Protein AF-A0A4U8GZ08-F1 (afdb_monomer_lite)

Foldseek 3Di:
DCPVVVVVVVVVVVVVCCVLQVQKDFDPVADPVNFCWDDDPPDIDGPDGHIDGPDDPPPPPPPPD

Sequence (65 aa):
MGQELAKLEIYTAVKTIARLVPDLRLSENLPPENFIWNEGIILRRPAQLPVFTPHKLSLFRTKVK

Structure (mmCIF, N/CA/C/O backbone):
data_AF-A0A4U8GZ08-F1
#
_entry.id   AF-A0A4U8GZ08-F1
#
loop_
_atom_site.group_PDB
_atom_site.id
_atom_site.type_symbol
_atom_site.label_atom_id
_atom_site.label_alt_id
_atom_site.label_comp_id
_atom_site.label_asym_id
_atom_site.label_entity_id
_atom_site.label_seq_id
_atom_site.pdbx_PDB_ins_code
_atom_site.Cartn_x
_atom_site.Cartn_y
_atom_site.Cartn_z
_atom_site.occupancy
_atom_site.B_iso_or_equiv
_atom_site.auth_seq_id
_atom_site.auth_comp_id
_atom_site.auth_asym_id
_atom_site.auth_atom_id
_atom_site.pdbx_PDB_model_num
ATOM 1 N N . MET A 1 1 ? 23.118 5.705 -0.998 1.00 69.06 1 MET A N 1
ATOM 2 C CA . MET A 1 1 ? 22.785 6.978 -0.315 1.00 69.06 1 MET A CA 1
ATOM 3 C C . MET A 1 1 ? 21.277 7.267 -0.285 1.00 69.06 1 MET A C 1
ATOM 5 O O . MET A 1 1 ? 20.799 7.617 0.778 1.00 69.06 1 MET A O 1
ATOM 9 N N . GLY A 1 2 ? 20.493 7.055 -1.355 1.00 90.00 2 GLY A N 1
ATOM 10 C CA . GLY A 1 2 ? 19.035 7.333 -1.339 1.00 90.00 2 GLY A CA 1
ATOM 11 C C . GLY A 1 2 ? 18.132 6.336 -0.586 1.00 90.00 2 GLY A C 1
ATOM 12 O O . GLY A 1 2 ? 16.955 6.608 -0.385 1.00 90.00 2 GLY A O 1
ATOM 13 N N . GLN A 1 3 ? 18.660 5.187 -0.156 1.00 92.50 3 GLN A N 1
ATOM 14 C CA . GLN A 1 3 ? 17.856 4.114 0.440 1.00 92.50 3 GLN A CA 1
ATOM 15 C C . GLN A 1 3 ? 17.249 4.489 1.800 1.00 92.50 3 GLN A C 1
ATOM 17 O O . GLN A 1 3 ? 16.100 4.152 2.063 1.00 92.50 3 GLN A O 1
ATOM 22 N N . GLU A 1 4 ? 17.995 5.187 2.658 1.00 94.94 4 GLU A N 1
ATOM 23 C CA . GLU A 1 4 ? 17.489 5.585 3.980 1.00 94.94 4 GLU A CA 1
ATOM 24 C C . GLU A 1 4 ? 16.378 6.634 3.872 1.00 94.94 4 GLU A C 1
ATOM 26 O O . GLU A 1 4 ? 15.379 6.555 4.585 1.00 94.94 4 GLU A O 1
ATOM 31 N N . LEU A 1 5 ? 16.493 7.557 2.912 1.00 96.31 5 LEU A N 1
ATOM 32 C CA . LEU A 1 5 ? 15.427 8.510 2.621 1.00 96.31 5 LEU A CA 1
ATOM 33 C C . LEU A 1 5 ? 14.185 7.796 2.072 1.00 96.31 5 LEU A C 1
ATOM 35 O O . LEU A 1 5 ? 13.094 8.006 2.590 1.00 96.31 5 LEU A O 1
ATOM 39 N N . ALA A 1 6 ? 14.354 6.874 1.120 1.00 94.19 6 ALA A N 1
ATOM 40 C CA . ALA A 1 6 ? 13.243 6.091 0.577 1.00 94.19 6 ALA A CA 1
ATOM 41 C C . ALA A 1 6 ? 12.513 5.276 1.663 1.00 94.19 6 ALA A C 1
ATOM 43 O O . ALA A 1 6 ? 11.286 5.183 1.658 1.00 94.19 6 ALA A O 1
ATOM 44 N N . LYS A 1 7 ? 13.243 4.717 2.640 1.00 96.25 7 LYS A N 1
ATOM 45 C CA . LYS A 1 7 ? 12.636 4.041 3.801 1.00 96.25 7 LYS A CA 1
ATOM 46 C C . LYS A 1 7 ? 11.767 4.997 4.618 1.00 96.25 7 LYS A C 1
ATOM 48 O O . LYS A 1 7 ? 10.649 4.635 4.986 1.00 96.25 7 LYS A O 1
ATOM 53 N N . LEU A 1 8 ? 12.262 6.206 4.893 1.00 97.19 8 LEU A N 1
ATOM 54 C CA . LEU A 1 8 ? 11.512 7.227 5.628 1.00 97.19 8 LEU A CA 1
ATOM 55 C C . LEU A 1 8 ? 10.277 7.698 4.860 1.00 97.19 8 LEU A C 1
ATOM 57 O O . LEU A 1 8 ? 9.216 7.859 5.464 1.00 97.19 8 LEU A O 1
ATOM 61 N N . GLU A 1 9 ? 10.388 7.878 3.546 1.00 97.06 9 GLU A N 1
ATOM 62 C CA . GLU A 1 9 ? 9.276 8.259 2.673 1.00 97.06 9 GLU A CA 1
ATOM 63 C C . GLU A 1 9 ? 8.175 7.198 2.690 1.00 97.06 9 GLU A C 1
ATOM 65 O O . GLU A 1 9 ? 7.020 7.522 2.967 1.00 97.06 9 GLU A O 1
ATOM 70 N N . ILE A 1 10 ? 8.532 5.925 2.485 1.00 96.12 10 ILE A N 1
ATOM 71 C CA . ILE A 1 10 ? 7.573 4.813 2.506 1.00 96.12 10 ILE A CA 1
ATOM 72 C C . ILE A 1 10 ? 6.912 4.711 3.882 1.00 96.12 10 ILE A C 1
ATOM 74 O O . ILE A 1 10 ? 5.685 4.652 3.97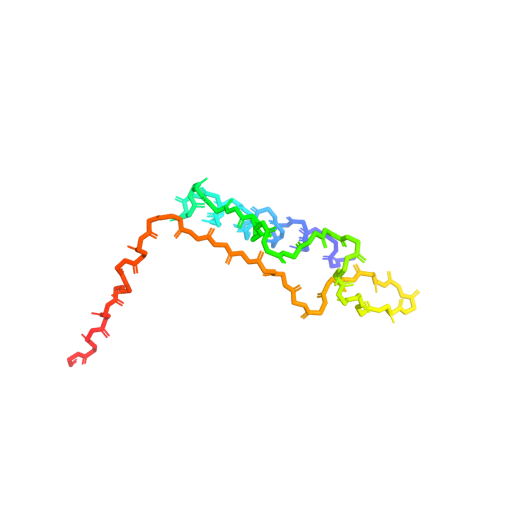0 1.00 96.12 10 ILE A O 1
ATOM 78 N N . TYR A 1 11 ? 7.701 4.738 4.961 1.00 97.31 11 TYR A N 1
ATOM 79 C CA . TYR A 1 11 ? 7.171 4.669 6.322 1.00 97.31 11 TYR A CA 1
ATOM 80 C C . TYR A 1 11 ? 6.187 5.810 6.600 1.00 97.31 11 TYR A C 1
ATOM 82 O O . TYR A 1 11 ? 5.083 5.583 7.098 1.00 97.31 11 TYR A O 1
ATOM 90 N N . THR A 1 12 ? 6.568 7.038 6.248 1.00 97.94 12 THR A N 1
ATOM 91 C CA . THR A 1 12 ? 5.752 8.229 6.495 1.00 97.94 12 THR A CA 1
ATOM 92 C C . THR A 1 12 ? 4.475 8.206 5.663 1.00 97.94 12 THR A C 1
ATOM 94 O O . THR A 1 12 ? 3.397 8.460 6.204 1.00 97.94 12 THR A O 1
ATOM 97 N N . ALA A 1 13 ? 4.564 7.857 4.377 1.00 96.75 13 ALA A N 1
ATOM 98 C CA . ALA A 1 13 ? 3.414 7.780 3.483 1.00 96.75 13 ALA A CA 1
ATOM 99 C C . ALA A 1 13 ? 2.406 6.724 3.956 1.00 96.75 13 ALA A C 1
ATOM 101 O O . ALA A 1 13 ? 1.234 7.043 4.156 1.00 96.75 13 ALA A O 1
ATOM 102 N N . VAL A 1 14 ? 2.864 5.496 4.223 1.00 95.44 14 VAL A N 1
ATOM 103 C CA . VAL A 1 14 ? 1.998 4.395 4.675 1.00 95.44 14 VAL A CA 1
ATOM 104 C C . VAL A 1 14 ? 1.351 4.725 6.018 1.00 95.44 14 VAL A C 1
ATOM 106 O O . VAL A 1 14 ? 0.137 4.590 6.166 1.00 95.44 14 VAL A O 1
ATOM 109 N N . LYS A 1 15 ? 2.126 5.233 6.983 1.00 97.06 15 LYS A N 1
ATOM 110 C CA . LYS A 1 15 ? 1.604 5.622 8.301 1.00 97.06 15 LYS A CA 1
ATOM 111 C C . LYS A 1 15 ? 0.565 6.738 8.207 1.00 97.06 15 LYS A C 1
ATOM 113 O O . LYS A 1 15 ? -0.431 6.715 8.927 1.00 97.06 15 LYS A O 1
ATOM 118 N N . THR A 1 16 ? 0.787 7.711 7.328 1.00 96.56 16 THR A N 1
ATOM 119 C CA . THR A 1 16 ? -0.139 8.833 7.133 1.00 96.56 16 THR A CA 1
ATOM 120 C C . THR A 1 16 ? -1.438 8.364 6.488 1.00 96.56 16 THR A C 1
ATOM 122 O O . THR A 1 16 ? -2.509 8.712 6.980 1.00 96.56 16 THR A O 1
ATOM 125 N N . ILE A 1 17 ? -1.364 7.520 5.453 1.00 93.75 17 ILE A N 1
ATOM 126 C CA . ILE A 1 17 ? -2.545 6.937 4.800 1.00 93.75 17 ILE A CA 1
ATOM 127 C C . ILE A 1 17 ? -3.353 6.105 5.800 1.00 93.75 17 ILE A C 1
ATOM 129 O O . ILE A 1 17 ? -4.549 6.338 5.945 1.00 93.75 17 ILE A O 1
ATOM 133 N N . ALA A 1 18 ? -2.699 5.213 6.552 1.00 91.94 18 ALA A N 1
ATOM 134 C CA . ALA A 1 18 ? -3.357 4.370 7.552 1.00 91.94 18 ALA A CA 1
ATOM 135 C C . ALA A 1 18 ? -4.041 5.182 8.666 1.00 91.94 18 ALA A C 1
ATOM 137 O O . ALA A 1 18 ? -5.068 4.771 9.195 1.00 91.94 18 ALA A O 1
ATOM 138 N N . ARG A 1 19 ? -3.491 6.351 9.020 1.00 94.06 19 ARG A N 1
ATOM 139 C CA . ARG A 1 19 ? -4.090 7.245 10.020 1.00 94.06 19 ARG A CA 1
ATOM 140 C C . ARG A 1 19 ? -5.266 8.050 9.466 1.00 94.06 19 ARG A C 1
ATOM 142 O O . ARG A 1 19 ? -6.244 8.246 10.179 1.00 94.06 19 ARG A O 1
ATOM 149 N N . LEU A 1 20 ? -5.142 8.593 8.255 1.00 93.00 20 LEU A N 1
ATOM 150 C CA . LEU A 1 20 ? -6.160 9.471 7.665 1.00 93.00 20 LEU A CA 1
ATOM 151 C C . LEU A 1 20 ? -7.344 8.690 7.095 1.00 93.00 20 LEU A C 1
ATOM 153 O O . LEU A 1 20 ? -8.461 9.202 7.071 1.00 93.00 20 LEU A O 1
ATOM 157 N N . VAL A 1 21 ? -7.091 7.473 6.618 1.00 92.88 21 VAL A N 1
ATOM 158 C CA . VAL A 1 21 ? -8.072 6.628 5.943 1.00 92.88 21 VAL A CA 1
ATOM 159 C C . VAL A 1 21 ? -7.936 5.191 6.465 1.00 92.88 21 VAL A C 1
ATOM 161 O O . VAL A 1 21 ? -7.473 4.309 5.741 1.00 92.88 21 VAL A O 1
ATOM 164 N N . PRO A 1 22 ? -8.307 4.937 7.734 1.00 89.75 22 PRO A N 1
ATOM 165 C CA . PRO A 1 22 ? -8.118 3.628 8.366 1.00 89.75 22 PRO A CA 1
ATOM 166 C C . PRO A 1 22 ? -8.911 2.509 7.675 1.00 89.75 22 PRO A C 1
ATOM 168 O O . PRO A 1 22 ? -8.485 1.359 7.686 1.00 89.75 22 PRO A O 1
ATOM 171 N N . ASP A 1 23 ? -10.016 2.857 7.012 1.00 91.81 23 ASP A N 1
ATOM 172 C CA . ASP A 1 23 ? -10.878 1.915 6.294 1.00 91.81 23 ASP A CA 1
ATOM 173 C C . ASP A 1 23 ? -10.589 1.856 4.784 1.00 91.81 23 ASP A C 1
ATOM 175 O O . ASP A 1 23 ? -11.468 1.485 4.002 1.00 91.81 23 ASP A O 1
ATOM 179 N N . LEU A 1 24 ? -9.390 2.260 4.343 1.00 91.06 24 LEU A N 1
ATOM 180 C CA . LEU A 1 24 ? -8.986 2.160 2.938 1.00 91.06 24 LEU A CA 1
ATOM 181 C C . LEU A 1 24 ? -8.985 0.691 2.500 1.00 91.06 24 LEU A C 1
ATOM 183 O O . LEU A 1 24 ? -8.281 -0.142 3.071 1.00 91.06 24 LEU A O 1
ATOM 187 N N . ARG A 1 25 ? -9.749 0.377 1.456 1.00 90.12 25 ARG A N 1
ATOM 188 C CA . ARG A 1 25 ? -9.861 -0.977 0.902 1.00 90.12 25 ARG A CA 1
ATOM 189 C C . ARG A 1 25 ? -9.610 -0.961 -0.598 1.00 90.12 25 ARG A C 1
ATOM 191 O O . ARG A 1 25 ? -9.808 0.060 -1.257 1.00 90.12 25 ARG A O 1
ATOM 198 N N . LEU A 1 26 ? -9.178 -2.093 -1.145 1.00 88.44 26 LEU A N 1
ATOM 199 C CA . LEU A 1 26 ? -9.131 -2.287 -2.594 1.00 88.44 26 LEU A CA 1
ATOM 200 C C . LEU A 1 26 ? -10.549 -2.463 -3.129 1.00 88.44 26 LEU A C 1
ATOM 202 O O . LEU A 1 26 ? -11.385 -3.073 -2.469 1.00 88.44 26 LEU A O 1
ATOM 206 N N . SER A 1 27 ? -10.824 -1.925 -4.314 1.00 85.38 27 SER A N 1
ATOM 207 C CA . SER A 1 27 ? -12.113 -2.131 -4.970 1.00 85.38 27 SER A CA 1
ATOM 208 C C . SER A 1 27 ? -12.326 -3.610 -5.277 1.00 85.38 27 SER A C 1
ATOM 210 O O . SER A 1 27 ? -11.516 -4.226 -5.961 1.00 85.38 27 SER A O 1
ATOM 212 N N . GLU A 1 28 ? -13.454 -4.157 -4.831 1.00 83.25 28 GLU A N 1
ATOM 213 C CA . GLU A 1 28 ? -13.860 -5.538 -5.129 1.00 83.25 28 GLU A CA 1
ATOM 214 C C . GLU A 1 28 ? -14.264 -5.725 -6.604 1.00 83.25 28 GLU A C 1
ATOM 216 O O . GLU A 1 28 ? -14.364 -6.847 -7.090 1.00 83.25 28 GLU A O 1
ATOM 221 N N . ASN A 1 29 ? -14.443 -4.625 -7.346 1.00 83.25 29 ASN A N 1
ATOM 222 C CA . ASN A 1 29 ? -14.847 -4.639 -8.753 1.00 83.25 29 ASN A CA 1
ATOM 223 C C . ASN A 1 29 ? -13.705 -5.016 -9.710 1.00 83.25 29 ASN A C 1
ATOM 225 O O . ASN A 1 29 ? -13.958 -5.268 -10.887 1.00 83.25 29 ASN A O 1
ATOM 229 N N . LEU A 1 30 ? -12.454 -5.003 -9.239 1.00 82.62 30 LEU A N 1
ATOM 230 C CA . LEU A 1 30 ? -11.290 -5.349 -10.046 1.00 82.62 30 LEU A CA 1
ATOM 231 C C . LEU A 1 30 ? -10.385 -6.286 -9.238 1.00 82.62 30 LEU A C 1
ATOM 233 O O . LEU A 1 30 ? -9.705 -5.825 -8.319 1.00 82.62 30 LEU A O 1
ATOM 237 N N . PRO A 1 31 ? -10.358 -7.589 -9.552 1.00 82.62 31 PRO A N 1
ATOM 238 C CA . PRO A 1 31 ? -9.510 -8.516 -8.827 1.00 82.62 31 PRO A CA 1
ATOM 239 C C . PRO A 1 31 ? -8.026 -8.278 -9.204 1.00 82.62 31 PRO A C 1
ATOM 241 O O . PRO A 1 31 ? -7.751 -7.774 -10.303 1.00 82.62 31 PRO A O 1
ATOM 244 N N . PRO A 1 32 ? -7.059 -8.575 -8.312 1.00 80.38 32 PRO A N 1
ATOM 245 C CA . PRO A 1 32 ? -5.642 -8.233 -8.501 1.00 80.38 32 PRO A CA 1
ATOM 246 C C . PRO A 1 32 ? -5.011 -8.772 -9.791 1.00 80.38 32 PRO A C 1
ATOM 248 O O . PRO A 1 32 ? -4.071 -8.176 -10.322 1.00 80.38 32 PRO A O 1
ATOM 251 N N . GLU A 1 33 ? -5.528 -9.882 -10.315 1.00 84.44 33 GLU A N 1
ATOM 252 C CA . GLU A 1 33 ? -5.078 -10.510 -11.559 1.00 84.44 33 GLU A CA 1
ATOM 253 C C . GLU A 1 33 ? -5.342 -9.615 -12.777 1.00 84.44 33 GLU A C 1
ATOM 255 O O . GLU A 1 33 ? -4.599 -9.664 -13.753 1.00 84.44 33 GLU A O 1
ATOM 260 N N . ASN A 1 34 ? -6.354 -8.746 -12.692 1.00 86.12 34 ASN A N 1
ATOM 261 C CA . ASN A 1 34 ? -6.749 -7.820 -13.753 1.00 86.12 34 ASN A CA 1
ATOM 262 C C . ASN A 1 34 ? -6.088 -6.440 -13.620 1.00 86.12 34 ASN A C 1
ATOM 264 O O . ASN A 1 34 ? -6.452 -5.500 -14.331 1.00 86.12 34 ASN A O 1
ATOM 268 N N . PHE A 1 35 ? -5.134 -6.276 -12.700 1.00 87.56 35 PHE A N 1
ATOM 269 C CA . PHE A 1 35 ? -4.405 -5.019 -12.573 1.00 87.56 35 PHE A CA 1
ATOM 270 C C . PHE A 1 35 ? -3.516 -4.812 -13.798 1.00 87.56 35 PHE A C 1
ATOM 272 O O . PHE A 1 35 ? -2.743 -5.686 -14.187 1.00 87.56 35 PHE A O 1
ATOM 279 N N . ILE A 1 36 ? -3.580 -3.616 -14.381 1.00 88.75 36 ILE A N 1
ATOM 280 C CA . ILE A 1 36 ? -2.631 -3.212 -15.417 1.00 88.75 36 ILE A CA 1
ATOM 281 C C . ILE A 1 36 ? -1.310 -2.909 -14.716 1.00 88.75 36 ILE A C 1
ATOM 283 O O . ILE A 1 36 ? -1.225 -1.970 -13.921 1.00 88.75 36 ILE A O 1
ATOM 287 N N . TRP A 1 37 ? -0.281 -3.703 -14.992 1.00 88.69 37 TRP A N 1
ATOM 288 C CA . TRP A 1 37 ? 1.053 -3.517 -14.431 1.00 88.69 37 TRP A CA 1
ATOM 289 C C . TRP A 1 37 ? 1.925 -2.731 -15.405 1.00 88.69 37 TRP A C 1
ATOM 291 O O . TRP A 1 37 ? 2.081 -3.106 -16.561 1.00 88.69 37 TRP A O 1
ATOM 301 N N . ASN A 1 38 ? 2.525 -1.649 -14.916 1.00 89.06 38 ASN A N 1
ATOM 302 C CA . ASN A 1 38 ? 3.636 -1.014 -15.603 1.00 89.06 38 ASN A CA 1
ATOM 303 C C . ASN A 1 38 ? 4.904 -1.774 -15.215 1.0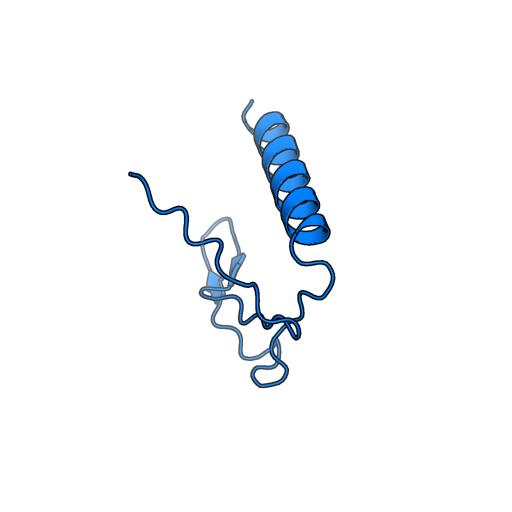0 89.06 38 ASN A C 1
ATOM 305 O O . ASN A 1 38 ? 5.387 -1.654 -14.082 1.00 89.06 38 ASN A O 1
ATOM 309 N N . GLU A 1 39 ? 5.413 -2.568 -16.149 1.00 83.00 39 GLU A N 1
ATOM 310 C CA . GLU A 1 39 ? 6.666 -3.299 -16.001 1.00 83.00 39 GLU A CA 1
ATOM 311 C C . GLU A 1 39 ? 7.817 -2.432 -16.513 1.00 83.00 39 GLU A C 1
ATOM 313 O O . GLU A 1 39 ? 7.940 -2.152 -17.704 1.00 83.00 39 GLU A O 1
ATOM 318 N N . GLY A 1 40 ? 8.641 -1.940 -15.590 1.00 77.19 40 GLY A N 1
ATOM 319 C CA . GLY A 1 40 ? 9.943 -1.368 -15.912 1.00 77.19 40 GLY A CA 1
ATOM 320 C C . GLY A 1 40 ? 11.049 -2.401 -15.708 1.00 77.19 40 GLY A C 1
ATOM 321 O O . GLY A 1 40 ? 10.861 -3.391 -15.009 1.00 77.19 40 G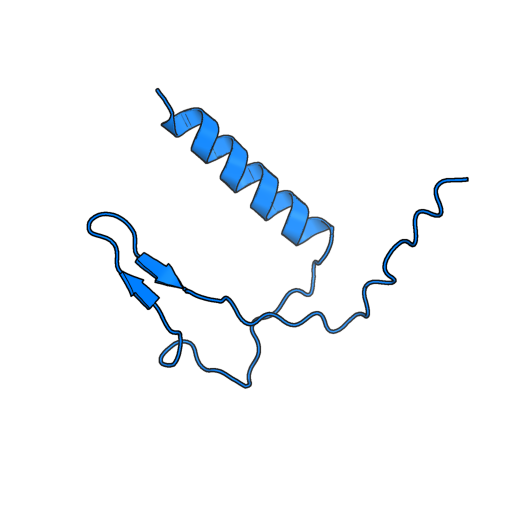LY A O 1
ATOM 322 N N . ILE A 1 41 ? 12.243 -2.119 -16.237 1.00 73.12 41 ILE A N 1
ATOM 323 C CA . ILE A 1 41 ? 13.434 -2.989 -16.128 1.00 73.12 41 ILE A CA 1
ATOM 324 C C . ILE A 1 41 ? 13.784 -3.327 -14.659 1.00 73.12 41 ILE A C 1
ATOM 326 O O . ILE A 1 41 ? 14.370 -4.368 -14.387 1.00 73.12 41 ILE A O 1
ATOM 330 N N . ILE A 1 42 ? 13.425 -2.456 -13.705 1.00 77.62 42 ILE A N 1
ATOM 331 C CA . ILE A 1 42 ? 13.811 -2.570 -12.284 1.00 77.62 42 ILE A CA 1
ATOM 332 C C . ILE A 1 42 ? 12.594 -2.583 -11.337 1.00 77.62 42 ILE A C 1
ATOM 334 O O . ILE A 1 42 ? 12.696 -3.055 -10.208 1.00 77.62 42 ILE A O 1
ATOM 338 N N . LEU A 1 43 ? 11.433 -2.069 -11.761 1.00 82.25 43 LEU A N 1
ATOM 339 C CA . LEU A 1 43 ? 10.272 -1.880 -10.887 1.00 82.25 43 LEU A CA 1
ATOM 340 C C . LEU A 1 43 ? 8.988 -2.377 -11.545 1.00 82.25 43 LEU A C 1
ATOM 342 O O . LEU A 1 43 ? 8.660 -1.984 -12.664 1.00 82.25 43 LEU A O 1
ATOM 346 N N . ARG A 1 44 ? 8.222 -3.161 -10.783 1.00 86.38 44 ARG A N 1
ATOM 347 C CA . ARG A 1 44 ? 6.849 -3.553 -11.100 1.00 86.38 44 ARG A CA 1
ATOM 348 C C . ARG A 1 44 ? 5.895 -2.741 -10.234 1.00 86.38 44 ARG A C 1
ATOM 350 O O . ARG A 1 44 ? 5.978 -2.790 -9.009 1.00 86.38 44 ARG A O 1
ATOM 357 N N . ARG A 1 45 ? 4.987 -1.994 -10.862 1.00 89.12 45 ARG A N 1
ATOM 358 C CA . ARG A 1 45 ? 3.970 -1.201 -10.153 1.00 89.12 45 ARG A CA 1
ATOM 359 C C . ARG A 1 45 ? 2.628 -1.255 -10.877 1.00 89.12 45 ARG A C 1
ATOM 361 O O . ARG A 1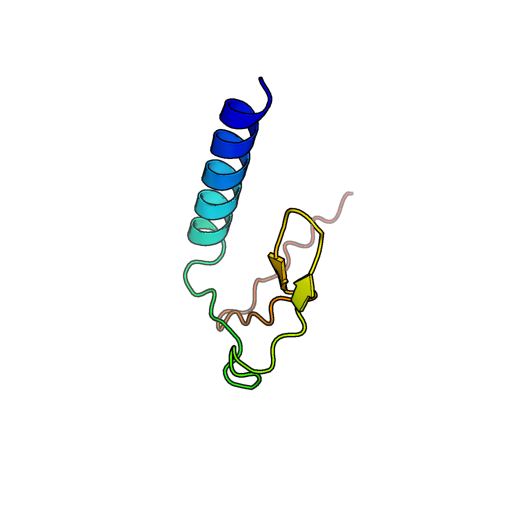 45 ? 2.626 -1.301 -12.107 1.00 89.12 45 ARG A O 1
ATOM 368 N N . PRO A 1 46 ? 1.498 -1.215 -10.160 1.00 89.44 46 PRO A N 1
ATOM 369 C CA . PRO A 1 46 ? 0.213 -1.068 -10.819 1.00 89.44 46 PRO A CA 1
ATOM 370 C C . PRO A 1 46 ? 0.151 0.313 -11.488 1.00 89.44 46 PRO A C 1
ATOM 372 O O . PRO A 1 46 ? 0.599 1.310 -10.917 1.00 89.44 46 PRO A O 1
ATOM 375 N N . ALA A 1 47 ? -0.377 0.380 -12.709 1.00 89.75 47 ALA A N 1
ATOM 376 C CA . ALA A 1 47 ? -0.606 1.635 -13.419 1.00 89.75 47 ALA A CA 1
ATOM 377 C C . ALA A 1 47 ? -1.627 2.507 -12.678 1.00 89.75 47 ALA A C 1
ATOM 379 O O . ALA A 1 47 ? -1.489 3.728 -12.633 1.00 89.75 47 ALA A O 1
ATOM 380 N N . GLN A 1 48 ? -2.618 1.860 -12.064 1.00 89.31 48 GLN A N 1
ATOM 381 C CA . GLN A 1 48 ? -3.597 2.457 -11.166 1.00 89.31 48 GLN A CA 1
ATOM 382 C C . GLN A 1 48 ? -3.912 1.464 -10.046 1.00 89.31 48 GLN A C 1
ATOM 384 O O . GLN A 1 48 ? -3.993 0.263 -10.296 1.00 89.31 48 GLN A O 1
ATOM 389 N N . LEU A 1 49 ? -4.099 1.963 -8.821 1.00 89.25 49 LEU A N 1
ATOM 390 C CA . LEU A 1 49 ? -4.529 1.158 -7.680 1.00 89.25 49 LEU A CA 1
ATOM 391 C C . LEU A 1 49 ? -5.984 1.519 -7.340 1.00 89.25 49 LEU A C 1
ATOM 393 O O . LEU A 1 49 ? -6.217 2.599 -6.790 1.00 89.25 49 LEU A O 1
ATOM 397 N N . PRO A 1 50 ? -6.968 0.670 -7.682 1.00 88.56 50 PRO A N 1
ATOM 398 C CA . PRO A 1 50 ? -8.369 0.974 -7.434 1.00 88.56 50 PRO A CA 1
ATOM 399 C C . PRO A 1 50 ? -8.673 0.807 -5.945 1.00 88.56 50 PRO A C 1
ATOM 401 O O . PRO A 1 50 ? -8.704 -0.304 -5.416 1.00 88.56 50 PRO A O 1
ATOM 404 N N . VAL A 1 51 ? -8.905 1.925 -5.266 1.00 89.38 51 VAL A N 1
ATOM 405 C CA . VAL A 1 51 ? -9.221 1.966 -3.836 1.00 89.38 51 VAL A CA 1
ATOM 406 C C . VAL A 1 51 ? -10.603 2.558 -3.600 1.00 89.38 51 VAL A C 1
ATOM 408 O O . VAL A 1 51 ? -11.067 3.403 -4.365 1.00 89.38 51 VAL A O 1
ATOM 411 N N . PHE A 1 52 ? -11.252 2.141 -2.519 1.00 88.69 52 PHE A N 1
ATOM 412 C CA . PHE A 1 52 ? -12.472 2.759 -2.024 1.00 88.69 52 PHE A CA 1
ATOM 413 C C . PHE A 1 52 ? -12.350 3.073 -0.537 1.00 88.69 52 PHE A C 1
ATOM 415 O O . PHE A 1 52 ? -11.643 2.402 0.217 1.00 88.69 52 PHE A O 1
ATOM 422 N N . THR A 1 53 ? -13.068 4.111 -0.123 1.00 86.31 53 THR A N 1
ATOM 423 C CA . THR A 1 53 ? -13.194 4.507 1.276 1.00 86.31 53 THR A CA 1
ATOM 424 C C . THR A 1 53 ? -14.679 4.487 1.622 1.00 86.31 53 THR A C 1
ATOM 426 O O . THR A 1 53 ? -15.432 5.283 1.053 1.00 86.31 53 THR A O 1
ATOM 429 N N . PRO A 1 54 ? -15.139 3.592 2.510 1.00 75.81 54 PRO A N 1
ATOM 430 C CA . PRO A 1 54 ? -16.560 3.482 2.843 1.00 75.81 54 PRO A CA 1
ATOM 431 C C . PRO A 1 54 ? -17.093 4.750 3.526 1.00 75.81 54 PRO A C 1
ATOM 4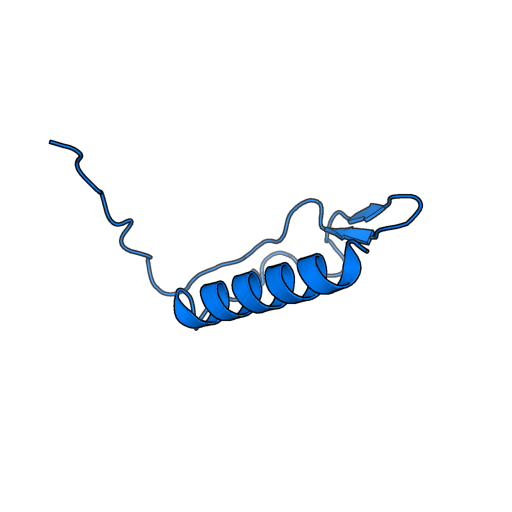33 O O . PRO A 1 54 ? -18.267 5.089 3.387 1.00 75.81 54 PRO A O 1
ATOM 436 N N . HIS A 1 55 ? -16.222 5.509 4.196 1.00 66.62 55 HIS A N 1
ATOM 437 C CA . HIS A 1 55 ? -16.547 6.832 4.705 1.00 66.62 55 HIS A CA 1
ATOM 438 C C . HIS A 1 55 ? -16.211 7.911 3.677 1.00 66.62 55 HIS A C 1
ATOM 440 O O . HIS A 1 55 ? -15.082 8.022 3.197 1.00 66.62 55 HIS A O 1
ATOM 446 N N . LYS A 1 56 ? -17.214 8.731 3.351 1.00 58.00 56 LYS A N 1
ATOM 447 C CA . LYS A 1 56 ? -17.063 9.930 2.529 1.00 58.00 56 LYS A CA 1
ATOM 448 C C . LYS A 1 56 ? -16.090 10.855 3.258 1.00 58.00 56 LYS A C 1
ATOM 450 O O . LYS A 1 56 ? -16.479 11.497 4.230 1.00 58.00 56 LYS A O 1
ATOM 455 N N . LEU A 1 57 ? -14.834 10.911 2.809 1.00 57.28 57 LEU A N 1
ATOM 456 C CA . LEU A 1 57 ? -13.912 11.974 3.195 1.00 57.28 57 LEU A CA 1
ATOM 457 C C . LEU A 1 57 ? -14.644 13.283 2.900 1.00 57.28 57 LEU A C 1
ATOM 459 O O . LEU A 1 57 ? -14.846 13.636 1.735 1.00 57.28 57 LEU A O 1
ATOM 463 N N . SER A 1 58 ? -15.120 13.977 3.938 1.00 50.25 58 SER A N 1
ATOM 464 C CA . SER A 1 58 ? -15.553 15.353 3.771 1.00 50.25 58 SER A CA 1
ATOM 465 C C . SER A 1 58 ? -14.295 16.092 3.352 1.00 50.25 58 SER A C 1
ATOM 467 O O . SER A 1 58 ? -13.430 16.362 4.182 1.00 50.25 58 SER A O 1
ATOM 469 N N . LEU A 1 59 ? -14.140 16.308 2.045 1.00 55.22 59 LEU A N 1
ATOM 470 C CA . LEU A 1 59 ? -13.093 17.138 1.480 1.00 55.22 59 LEU A CA 1
ATOM 471 C C . LEU A 1 59 ? -13.096 18.425 2.297 1.00 55.22 59 LEU A C 1
ATOM 473 O O . LEU A 1 59 ? -14.051 19.201 2.219 1.00 55.22 59 LEU A O 1
ATOM 477 N N . PHE A 1 60 ? -12.075 18.602 3.137 1.00 52.69 60 PHE A N 1
ATOM 478 C CA . PHE A 1 60 ? -11.853 19.845 3.846 1.00 52.69 60 PHE A CA 1
ATOM 479 C C . PHE A 1 60 ? -11.659 20.901 2.761 1.00 52.69 60 PHE A C 1
ATOM 481 O O . PHE A 1 60 ? -10.592 21.038 2.171 1.00 52.69 60 PHE A O 1
ATOM 488 N N . ARG A 1 61 ? -12.751 21.595 2.430 1.00 46.12 61 ARG A N 1
ATOM 489 C CA . ARG A 1 61 ? -12.745 22.819 1.643 1.00 46.12 61 ARG A CA 1
ATOM 490 C C . ARG A 1 61 ? -12.006 23.843 2.489 1.00 46.12 61 ARG A C 1
ATOM 492 O O . ARG A 1 61 ? -12.617 24.574 3.265 1.00 46.12 61 ARG A O 1
ATOM 499 N N . THR A 1 62 ? -10.694 23.909 2.339 1.00 45.69 62 THR A N 1
ATOM 500 C CA . THR A 1 62 ? -9.934 25.080 2.750 1.00 45.69 62 THR A CA 1
ATOM 501 C C . THR A 1 62 ? -10.324 26.196 1.783 1.00 45.69 62 THR A C 1
ATOM 503 O O . THR A 1 62 ? -9.762 26.338 0.701 1.00 45.69 62 THR A O 1
ATOM 506 N N . LYS A 1 63 ? -11.373 26.953 2.130 1.00 43.53 63 LYS A N 1
ATOM 507 C CA . LYS A 1 63 ? -11.581 28.285 1.562 1.00 43.53 63 LYS A CA 1
ATOM 508 C C . LYS A 1 63 ? -10.405 29.133 2.037 1.00 43.53 63 LYS A C 1
ATOM 510 O O . LYS A 1 63 ? -10.377 29.544 3.192 1.00 43.53 63 LYS A O 1
ATOM 515 N N . VAL A 1 64 ? -9.439 29.352 1.153 1.00 47.84 64 VAL A N 1
ATOM 516 C CA . VAL A 1 64 ? -8.506 30.472 1.272 1.00 47.84 64 VAL A CA 1
ATOM 517 C C . VAL A 1 64 ? -9.358 31.733 1.116 1.00 47.84 64 VAL A C 1
ATOM 519 O O . VAL A 1 64 ? -10.086 31.863 0.130 1.00 47.84 64 VAL A O 1
ATOM 522 N N . LYS A 1 65 ? -9.368 32.568 2.153 1.00 49.31 65 LYS A N 1
ATOM 523 C CA . LYS A 1 65 ? -10.020 33.877 2.173 1.00 49.31 65 LYS A CA 1
ATOM 524 C C . LYS A 1 65 ? -8.958 34.944 1.963 1.00 49.31 65 LYS A C 1
ATOM 526 O O . LYS A 1 65 ? -7.837 34.718 2.470 1.00 49.31 65 LYS A O 1
#

Organism: NCBI:txid224729

pLDDT: mean 82.64, std 15.26, range [43.53, 97.94]

Secondary structure (DSSP, 8-state):
-THH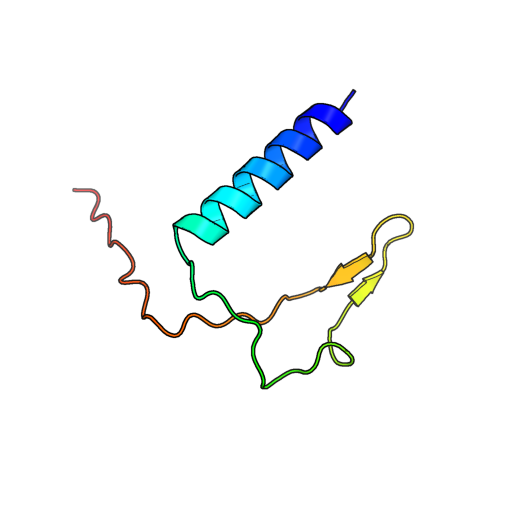HHHHHHHHHHHHHHHH-TT-EE-TTS-GGG--EEE-SS-EEES---EE-SS----------

Radius of gyration: 15.86 Å; chains: 1; bounding box: 40×44×26 Å